Protein AF-A0AAW2IJJ7-F1 (afdb_monomer_lite)

pLDDT: mean 72.09, std 15.46, range [34.5, 94.75]

Structure (mmCIF, N/CA/C/O backbone):
data_AF-A0AAW2IJJ7-F1
#
_entry.id   AF-A0AAW2IJJ7-F1
#
loop_
_atom_site.group_PDB
_atom_site.id
_atom_site.type_symbol
_atom_site.label_atom_id
_atom_site.label_alt_id
_atom_site.label_comp_id
_atom_site.label_asym_id
_atom_site.label_entity_id
_atom_site.label_seq_id
_atom_site.pdbx_PDB_ins_code
_atom_site.Cartn_x
_atom_site.Cartn_y
_atom_site.Cartn_z
_atom_site.occupancy
_atom_site.B_iso_or_equiv
_atom_site.auth_seq_id
_atom_site.auth_comp_id
_atom_site.auth_asym_id
_atom_site.auth_atom_id
_atom_site.pdbx_PDB_model_num
ATOM 1 N N . MET A 1 1 ? 36.625 50.124 -31.848 1.00 41.12 1 MET A N 1
ATOM 2 C CA . MET A 1 1 ? 35.930 48.941 -32.412 1.00 41.12 1 MET A CA 1
ATOM 3 C C . MET A 1 1 ? 36.942 48.130 -33.215 1.00 41.12 1 MET A C 1
ATOM 5 O O . MET A 1 1 ? 37.777 48.803 -33.808 1.00 41.12 1 MET A O 1
ATOM 9 N N . PRO A 1 2 ? 36.884 46.785 -33.330 1.00 45.66 2 PRO A N 1
ATOM 10 C CA . PRO A 1 2 ? 36.037 45.787 -32.660 1.00 45.66 2 PRO A CA 1
ATOM 11 C C . PRO A 1 2 ? 36.797 44.545 -32.093 1.00 45.66 2 PRO A C 1
ATOM 13 O O . PRO A 1 2 ? 37.972 44.332 -32.356 1.00 45.66 2 PRO A O 1
ATOM 16 N N . CYS A 1 3 ? 36.024 43.746 -31.348 1.00 34.50 3 CYS A N 1
ATOM 17 C CA . CYS A 1 3 ? 35.987 42.279 -31.189 1.00 34.50 3 CYS A CA 1
ATOM 18 C C . CYS A 1 3 ? 37.144 41.420 -30.627 1.00 34.50 3 CYS A C 1
ATOM 20 O O . CYS A 1 3 ? 38.153 41.153 -31.267 1.00 34.50 3 CYS A O 1
ATOM 22 N N . SER A 1 4 ? 36.814 40.860 -29.453 1.00 52.69 4 SER A N 1
ATOM 23 C CA . SER A 1 4 ? 37.023 39.508 -28.912 1.00 52.69 4 SER A CA 1
ATOM 24 C C . SER A 1 4 ? 37.549 38.400 -29.828 1.00 52.69 4 SER A C 1
ATOM 26 O O . SER A 1 4 ? 36.990 38.175 -30.895 1.00 52.69 4 SER A O 1
ATOM 28 N N . SER A 1 5 ? 38.356 37.514 -29.234 1.00 43.84 5 SER A N 1
ATOM 29 C CA . SER A 1 5 ? 37.989 36.090 -29.164 1.00 43.84 5 SER A CA 1
ATOM 30 C C . SER A 1 5 ? 38.697 35.378 -28.010 1.00 43.84 5 SER A C 1
ATOM 32 O O . SER A 1 5 ? 39.916 35.387 -27.873 1.00 43.84 5 SER A O 1
ATOM 34 N N . ARG A 1 6 ? 37.847 34.798 -27.164 1.00 55.84 6 ARG A N 1
ATOM 35 C CA . ARG A 1 6 ? 38.100 33.854 -26.081 1.00 55.84 6 ARG A CA 1
ATOM 36 C C . ARG A 1 6 ? 38.291 32.478 -26.726 1.00 55.84 6 ARG A C 1
ATOM 38 O O . ARG A 1 6 ? 37.423 32.075 -27.489 1.00 55.84 6 ARG A O 1
ATOM 45 N N . THR A 1 7 ? 39.353 31.755 -26.397 1.00 39.69 7 THR A N 1
ATOM 46 C CA . THR A 1 7 ? 39.492 30.328 -26.735 1.00 39.69 7 THR A CA 1
ATOM 47 C C . THR A 1 7 ? 39.891 29.574 -25.478 1.00 39.69 7 THR A C 1
ATOM 49 O O . THR A 1 7 ? 41.057 29.531 -25.102 1.00 39.69 7 THR A O 1
ATOM 52 N N . GLY A 1 8 ? 38.879 29.038 -24.799 1.00 53.03 8 GLY A N 1
ATOM 53 C CA . GLY A 1 8 ? 38.998 28.060 -23.726 1.00 53.03 8 GLY A CA 1
ATOM 54 C C . GLY A 1 8 ? 38.133 26.863 -24.098 1.00 53.03 8 GLY A C 1
ATOM 55 O O . GLY A 1 8 ? 37.005 26.768 -23.638 1.00 53.03 8 GLY A O 1
ATOM 56 N N . GLU A 1 9 ? 38.637 26.010 -24.988 1.00 46.56 9 GLU A N 1
ATOM 57 C CA . GLU A 1 9 ? 37.966 24.777 -25.444 1.00 46.56 9 GLU A CA 1
ATOM 58 C C . GLU A 1 9 ? 38.855 23.527 -25.276 1.00 46.56 9 GLU A C 1
ATOM 60 O O . GLU A 1 9 ? 38.505 22.450 -25.736 1.00 46.56 9 GLU A O 1
ATOM 65 N N . GLY A 1 10 ? 39.994 23.635 -24.579 1.00 49.56 10 GLY A N 1
ATOM 66 C CA . GLY A 1 10 ? 40.911 22.505 -24.356 1.00 49.56 10 GLY A CA 1
ATOM 67 C C . GLY A 1 10 ? 40.562 21.583 -23.179 1.00 49.56 10 GLY A C 1
ATOM 68 O O . GLY A 1 10 ? 41.141 20.516 -23.071 1.00 49.56 10 GLY A O 1
ATOM 69 N N . SER A 1 11 ? 39.633 21.966 -22.295 1.00 56.25 11 SER A N 1
ATOM 70 C CA . SER A 1 11 ? 39.447 21.280 -21.000 1.00 56.25 11 SER A CA 1
ATOM 71 C C . SER A 1 11 ? 38.473 20.101 -21.043 1.00 56.25 11 SER A C 1
ATOM 73 O O . SER A 1 11 ? 38.681 19.111 -20.361 1.00 56.25 11 SER A O 1
ATOM 75 N N . ILE A 1 12 ? 37.402 20.186 -21.836 1.00 56.06 12 ILE A N 1
ATOM 76 C CA . ILE A 1 12 ? 36.291 19.218 -21.762 1.00 56.06 12 ILE A CA 1
ATOM 77 C C . ILE A 1 12 ? 36.659 17.889 -22.430 1.00 56.06 12 ILE A C 1
ATOM 79 O O . ILE A 1 12 ? 36.233 16.827 -21.989 1.00 56.06 12 ILE A O 1
ATOM 83 N N . PHE A 1 13 ? 37.459 17.933 -23.496 1.00 50.38 13 PHE A N 1
ATOM 84 C CA . PHE A 1 13 ? 37.798 16.730 -24.255 1.00 50.38 13 PHE A CA 1
ATOM 85 C C . PHE A 1 13 ? 38.801 15.838 -23.504 1.00 50.38 13 PHE A C 1
ATOM 87 O O . PHE A 1 13 ? 38.630 14.621 -23.481 1.00 50.38 13 PHE A O 1
ATOM 94 N N . GLU A 1 14 ? 39.778 16.438 -22.813 1.00 52.16 14 GLU A N 1
ATOM 95 C CA . GLU A 1 14 ? 40.702 15.715 -21.924 1.00 52.16 14 GLU A CA 1
ATOM 96 C C . GLU A 1 14 ? 39.978 15.121 -20.707 1.00 52.16 14 GLU A C 1
ATOM 98 O O . GLU A 1 14 ? 40.296 14.016 -20.268 1.00 52.16 14 GLU A O 1
ATOM 103 N N . GLU A 1 15 ? 38.967 15.816 -20.183 1.00 54.88 15 GLU A N 1
ATOM 104 C CA . GLU A 1 15 ? 38.167 15.355 -19.045 1.00 54.88 15 GLU A CA 1
ATOM 105 C C . GLU A 1 15 ? 37.301 14.140 -19.424 1.00 54.88 15 GLU A C 1
ATOM 107 O O . GLU A 1 15 ? 37.283 13.146 -18.696 1.00 54.88 15 GLU A O 1
ATOM 112 N N . ILE A 1 16 ? 36.700 14.151 -20.622 1.00 56.16 16 ILE A N 1
ATOM 113 C CA . ILE A 1 16 ? 35.925 13.024 -21.170 1.00 56.16 16 ILE A CA 1
ATOM 114 C C . ILE A 1 16 ? 36.825 11.811 -21.462 1.00 56.16 16 ILE A C 1
ATOM 116 O O . ILE A 1 16 ? 36.464 10.682 -21.123 1.00 56.16 16 ILE A O 1
ATOM 120 N N . GLU A 1 17 ? 38.012 12.002 -22.049 1.00 56.56 17 GLU A N 1
ATOM 121 C CA . GLU A 1 17 ? 38.966 10.897 -22.252 1.00 56.56 17 GLU A CA 1
ATOM 122 C C . GLU A 1 17 ? 39.465 10.312 -20.922 1.00 56.56 17 GLU A C 1
ATOM 124 O O . GLU A 1 17 ? 39.588 9.090 -20.786 1.00 56.56 17 GLU A O 1
ATOM 129 N N . THR A 1 18 ? 39.677 11.159 -19.912 1.00 55.62 18 THR A N 1
ATOM 130 C CA . THR A 1 18 ? 40.082 10.737 -18.562 1.00 55.62 18 THR A CA 1
ATOM 131 C C . THR A 1 18 ? 38.965 9.959 -17.852 1.00 55.62 18 THR A C 1
ATOM 133 O O . THR A 1 18 ? 39.225 8.947 -17.190 1.00 55.62 18 THR A O 1
ATOM 136 N N . GLU A 1 19 ? 37.706 10.356 -18.030 1.00 57.44 19 GLU A N 1
ATOM 137 C CA . GLU A 1 19 ? 36.534 9.668 -17.474 1.00 57.44 19 GLU A CA 1
ATOM 138 C C . GLU A 1 19 ? 36.284 8.305 -18.156 1.00 57.44 19 GLU A C 1
ATOM 140 O O . GLU A 1 19 ? 36.039 7.290 -17.494 1.00 57.44 19 GLU A O 1
ATOM 145 N N . MET A 1 20 ? 36.461 8.227 -19.479 1.00 54.12 20 MET A N 1
ATOM 146 C CA . MET A 1 20 ? 36.385 6.961 -20.223 1.00 54.12 20 MET A CA 1
ATOM 147 C C . MET A 1 20 ? 37.537 6.002 -19.869 1.00 54.12 20 MET A C 1
ATOM 149 O O . MET A 1 20 ? 37.329 4.788 -19.766 1.00 54.12 20 MET A O 1
ATOM 153 N N . ALA A 1 21 ? 38.743 6.521 -19.609 1.00 58.50 21 ALA A N 1
ATOM 154 C CA . ALA A 1 21 ? 39.898 5.723 -19.187 1.00 58.50 21 ALA A CA 1
ATOM 155 C C . ALA A 1 21 ? 39.785 5.197 -17.742 1.00 58.50 21 ALA A C 1
ATOM 157 O O . ALA A 1 21 ? 40.298 4.118 -17.428 1.00 58.50 21 ALA A O 1
ATOM 158 N N . THR A 1 22 ? 39.107 5.930 -16.856 1.00 57.56 22 THR A N 1
ATOM 159 C CA . THR A 1 22 ? 38.890 5.522 -15.457 1.00 57.56 22 THR A CA 1
ATOM 160 C C . THR A 1 22 ? 37.734 4.534 -15.306 1.00 57.56 22 THR A C 1
ATOM 162 O O . THR A 1 22 ? 37.846 3.600 -14.508 1.00 57.56 22 THR A O 1
ATOM 165 N N . ASN A 1 23 ? 36.673 4.654 -16.111 1.00 56.12 23 ASN A N 1
ATOM 166 C CA . ASN A 1 23 ? 35.561 3.698 -16.101 1.00 56.12 23 ASN A CA 1
ATOM 167 C C . ASN A 1 23 ? 35.924 2.336 -16.716 1.00 56.12 23 ASN A C 1
ATOM 169 O O . ASN A 1 23 ? 35.487 1.309 -16.202 1.00 56.12 23 ASN A O 1
ATOM 173 N N . ASN A 1 24 ? 36.798 2.291 -17.728 1.00 58.88 24 ASN A N 1
ATOM 174 C CA . ASN A 1 24 ? 37.253 1.030 -18.337 1.00 58.88 24 ASN A CA 1
ATOM 175 C C . ASN A 1 24 ? 38.214 0.208 -17.456 1.00 58.88 24 ASN A C 1
ATOM 177 O O . ASN A 1 24 ? 38.545 -0.928 -17.795 1.00 58.88 24 ASN A O 1
ATOM 181 N N . ARG A 1 25 ? 38.676 0.765 -16.328 1.00 57.09 25 ARG A N 1
ATOM 182 C CA . ARG A 1 25 ? 39.497 0.055 -15.332 1.00 57.09 25 ARG A CA 1
ATOM 183 C C . ARG A 1 25 ? 38.675 -0.668 -14.268 1.00 57.09 25 ARG A C 1
ATOM 185 O O . ARG A 1 25 ? 39.250 -1.441 -13.507 1.00 57.09 25 ARG A O 1
ATOM 192 N N . ARG A 1 26 ? 37.365 -0.415 -14.203 1.00 60.94 26 ARG A N 1
ATOM 193 C CA . ARG A 1 26 ? 36.477 -1.007 -13.201 1.00 60.94 26 ARG A CA 1
ATOM 194 C C . ARG A 1 26 ? 35.952 -2.347 -13.694 1.00 60.94 26 ARG A C 1
ATOM 196 O O . ARG A 1 26 ? 35.492 -2.486 -14.825 1.00 60.94 26 ARG A O 1
ATOM 203 N N . THR A 1 27 ? 36.013 -3.352 -12.837 1.00 67.50 27 THR A N 1
ATOM 204 C CA . THR A 1 27 ? 35.421 -4.661 -13.111 1.00 67.50 27 THR A CA 1
ATOM 205 C C . THR A 1 27 ? 33.893 -4.585 -13.024 1.00 67.50 27 THR A C 1
ATOM 207 O O . THR A 1 27 ? 33.340 -3.741 -12.322 1.00 67.50 27 THR A O 1
ATOM 210 N N . ILE A 1 28 ? 33.175 -5.514 -13.672 1.00 61.28 28 ILE A N 1
ATOM 211 C CA . ILE A 1 28 ? 31.700 -5.606 -13.567 1.00 61.28 28 ILE A CA 1
ATOM 212 C C . ILE A 1 28 ? 31.240 -5.655 -12.096 1.00 61.28 28 ILE A C 1
ATOM 214 O O . ILE A 1 28 ? 30.175 -5.144 -11.761 1.00 61.28 28 ILE A O 1
ATOM 218 N N . LYS A 1 29 ? 32.048 -6.228 -11.194 1.00 63.22 29 LYS A N 1
ATOM 219 C CA . LYS A 1 29 ? 31.758 -6.267 -9.752 1.00 63.22 29 LYS A CA 1
ATOM 220 C C . LYS A 1 29 ? 31.794 -4.883 -9.099 1.00 63.22 29 LYS A C 1
ATOM 222 O O . LYS A 1 29 ? 30.971 -4.616 -8.235 1.00 63.22 29 LYS A O 1
ATOM 227 N N . GLU A 1 30 ? 32.693 -4.006 -9.532 1.00 61.12 30 GLU A N 1
ATOM 228 C CA . GLU A 1 30 ? 32.837 -2.643 -9.003 1.00 61.12 30 GLU A CA 1
ATOM 229 C C . GLU A 1 30 ? 31.776 -1.687 -9.557 1.00 61.12 30 GLU A C 1
ATOM 231 O O . GLU A 1 30 ? 31.375 -0.762 -8.863 1.00 61.12 30 GLU A O 1
ATOM 236 N N . LEU A 1 31 ? 31.254 -1.934 -10.765 1.00 59.91 31 LEU A N 1
ATOM 237 C CA . LEU A 1 31 ? 30.121 -1.173 -11.317 1.00 59.91 31 LEU A CA 1
ATOM 238 C C . LEU A 1 31 ? 28.788 -1.479 -10.619 1.00 59.91 31 LEU A C 1
ATOM 240 O O . LEU A 1 31 ? 27.874 -0.662 -10.656 1.00 59.91 31 LEU A O 1
ATOM 244 N N . ASN A 1 32 ? 28.677 -2.653 -9.992 1.00 58.16 32 ASN A N 1
ATOM 245 C CA . ASN A 1 32 ? 27.520 -3.027 -9.178 1.00 58.16 32 ASN A CA 1
ATOM 246 C C . ASN A 1 32 ? 27.655 -2.579 -7.712 1.00 58.16 32 ASN A C 1
ATOM 248 O O . ASN A 1 32 ? 26.709 -2.747 -6.942 1.00 58.16 32 ASN A O 1
ATOM 252 N N . ALA A 1 33 ? 28.810 -2.035 -7.309 1.00 61.25 33 ALA A N 1
ATOM 253 C CA . ALA A 1 33 ? 28.971 -1.463 -5.981 1.00 61.25 33 ALA A CA 1
ATOM 254 C C . ALA A 1 33 ? 28.239 -0.107 -5.926 1.00 61.25 33 ALA A C 1
ATOM 256 O O . ALA A 1 33 ? 28.406 0.710 -6.836 1.00 61.25 33 ALA A O 1
ATOM 257 N N . PRO A 1 34 ? 27.415 0.156 -4.898 1.00 53.16 34 PRO A N 1
ATOM 258 C CA . PRO A 1 34 ? 26.716 1.429 -4.784 1.00 53.16 34 PRO A CA 1
ATOM 259 C C . PRO A 1 34 ? 27.727 2.578 -4.670 1.00 53.16 34 PRO A C 1
ATOM 261 O O . PRO A 1 34 ? 28.673 2.514 -3.886 1.00 53.16 34 PRO A O 1
ATOM 264 N N . ASN A 1 35 ? 27.540 3.620 -5.483 1.00 56.38 35 ASN A N 1
ATOM 265 C CA . ASN A 1 35 ? 28.378 4.814 -5.459 1.00 56.38 35 ASN A CA 1
ATOM 266 C C . ASN A 1 35 ? 28.213 5.526 -4.103 1.00 56.38 35 ASN A C 1
ATOM 268 O O . ASN A 1 35 ? 27.095 5.868 -3.719 1.00 56.38 35 ASN A O 1
ATOM 272 N N . SER A 1 36 ? 29.322 5.754 -3.396 1.00 54.94 36 SER A N 1
ATOM 273 C CA . SER A 1 36 ? 29.345 6.324 -2.041 1.00 54.94 36 SER A CA 1
ATOM 274 C C . SER A 1 36 ? 28.855 7.780 -1.962 1.00 54.94 36 SER A C 1
ATOM 276 O O . SER A 1 36 ? 28.647 8.273 -0.856 1.00 54.94 36 SER A O 1
ATOM 278 N N . ASP A 1 37 ? 28.634 8.445 -3.101 1.00 51.47 37 ASP A N 1
ATOM 279 C CA . ASP A 1 37 ? 28.136 9.827 -3.179 1.00 51.47 37 ASP A CA 1
ATOM 280 C C . ASP A 1 37 ? 26.604 9.925 -3.350 1.00 51.47 37 ASP A C 1
ATOM 282 O O . ASP A 1 37 ? 26.059 11.002 -3.606 1.00 51.47 37 ASP A O 1
ATOM 286 N N . GLN A 1 38 ? 25.873 8.811 -3.230 1.00 55.75 38 GLN A N 1
ATOM 287 C CA . GLN A 1 38 ? 24.410 8.838 -3.228 1.00 55.75 38 GLN A CA 1
ATOM 288 C C . GLN A 1 38 ? 23.881 9.396 -1.899 1.00 55.75 38 GLN A C 1
ATOM 290 O O . GLN A 1 38 ? 24.234 8.921 -0.821 1.00 55.75 38 GLN A O 1
ATOM 295 N N . GLN A 1 39 ? 23.005 10.402 -2.003 1.00 46.34 39 GLN A N 1
ATOM 296 C CA . GLN A 1 39 ? 22.185 10.952 -0.920 1.00 46.34 39 GLN A CA 1
ATOM 297 C C . GLN A 1 39 ? 21.714 9.818 0.014 1.00 46.34 39 GLN A C 1
ATOM 299 O O . GLN A 1 39 ? 21.221 8.807 -0.497 1.00 46.34 39 GLN A O 1
ATOM 304 N N . PRO A 1 40 ? 21.886 9.937 1.346 1.00 48.41 40 PRO A N 1
ATOM 305 C CA . PRO A 1 40 ? 21.684 8.808 2.244 1.00 48.41 40 PRO A CA 1
ATOM 306 C C . PRO A 1 40 ? 20.257 8.287 2.082 1.00 48.41 40 PRO A C 1
ATOM 308 O O . PRO A 1 40 ? 19.295 9.055 2.170 1.00 48.41 40 PRO A O 1
ATOM 311 N N . LEU A 1 41 ? 20.136 6.987 1.796 1.00 56.41 41 LEU A N 1
ATOM 312 C CA . LEU A 1 41 ? 18.855 6.288 1.738 1.00 56.41 41 LEU A CA 1
ATOM 313 C C . LEU A 1 41 ? 18.079 6.615 3.020 1.00 56.41 41 LEU A C 1
ATOM 315 O O . LEU A 1 41 ? 18.639 6.563 4.113 1.00 56.41 41 LEU A O 1
ATOM 319 N N . CYS A 1 42 ? 16.795 6.949 2.891 1.00 51.56 42 CYS A N 1
ATOM 320 C CA . CYS A 1 42 ? 15.926 7.376 3.996 1.00 51.56 42 CYS A CA 1
ATOM 321 C C . CYS A 1 42 ? 15.667 6.297 5.064 1.00 51.56 42 CYS A C 1
ATOM 323 O O . CYS A 1 42 ? 14.840 6.492 5.945 1.00 51.56 42 CYS A O 1
ATOM 325 N N . ILE A 1 43 ? 16.358 5.164 4.987 1.00 52.28 43 ILE A N 1
ATOM 326 C CA . ILE A 1 43 ? 16.173 3.997 5.832 1.00 52.28 43 ILE A CA 1
ATOM 327 C C . ILE A 1 43 ? 17.550 3.509 6.263 1.00 52.28 43 ILE A C 1
ATOM 329 O O . ILE A 1 43 ? 18.399 3.175 5.434 1.00 52.28 43 ILE A O 1
ATOM 333 N N . THR A 1 44 ? 17.757 3.446 7.572 1.00 52.19 44 THR A N 1
ATOM 334 C CA . THR A 1 44 ? 18.911 2.779 8.169 1.00 52.19 44 THR A CA 1
ATOM 335 C C . THR A 1 44 ? 18.649 1.274 8.162 1.00 52.19 44 THR A C 1
ATOM 337 O O . THR A 1 44 ? 17.740 0.794 8.840 1.00 52.19 44 THR A O 1
ATOM 340 N N . TYR A 1 45 ? 19.421 0.519 7.381 1.00 51.38 45 TYR A N 1
ATOM 341 C CA . TYR A 1 45 ? 19.365 -0.942 7.405 1.00 51.38 45 TYR A CA 1
ATOM 342 C C . TYR A 1 45 ? 19.962 -1.443 8.723 1.00 51.38 45 TYR A C 1
ATOM 344 O O . TYR A 1 45 ? 21.049 -1.030 9.119 1.00 51.38 45 TYR A O 1
ATOM 352 N N . SER A 1 46 ? 19.234 -2.302 9.431 1.00 53.00 46 SER A N 1
ATOM 353 C CA . SER A 1 46 ? 19.753 -2.983 10.617 1.00 53.00 46 SER A CA 1
ATOM 354 C C . SER A 1 46 ? 20.717 -4.081 10.159 1.00 53.00 46 SER A C 1
ATOM 356 O O . SER A 1 46 ? 20.347 -4.868 9.298 1.00 53.00 46 SER A O 1
ATOM 358 N N . ASP A 1 47 ? 21.907 -4.184 10.755 1.00 55.09 47 ASP A N 1
ATOM 359 C CA . ASP A 1 47 ? 22.924 -5.229 10.476 1.00 55.09 47 ASP A CA 1
ATOM 360 C C . ASP A 1 47 ? 22.475 -6.656 10.879 1.00 55.09 47 ASP A C 1
ATOM 362 O O . ASP A 1 47 ? 23.244 -7.619 10.860 1.00 55.09 47 ASP A O 1
ATOM 366 N N . ALA A 1 48 ? 21.217 -6.801 11.303 1.00 57.00 48 ALA A N 1
ATOM 367 C CA . ALA A 1 48 ? 20.611 -8.085 11.570 1.00 57.00 48 ALA A CA 1
ATOM 368 C C . ALA A 1 48 ? 20.384 -8.787 10.231 1.00 57.00 48 ALA A C 1
ATOM 370 O O . ALA A 1 48 ? 19.655 -8.301 9.370 1.00 57.00 48 ALA A O 1
ATOM 371 N N . ASN A 1 49 ? 21.029 -9.939 10.091 1.00 51.62 49 ASN A N 1
ATOM 372 C CA . ASN A 1 4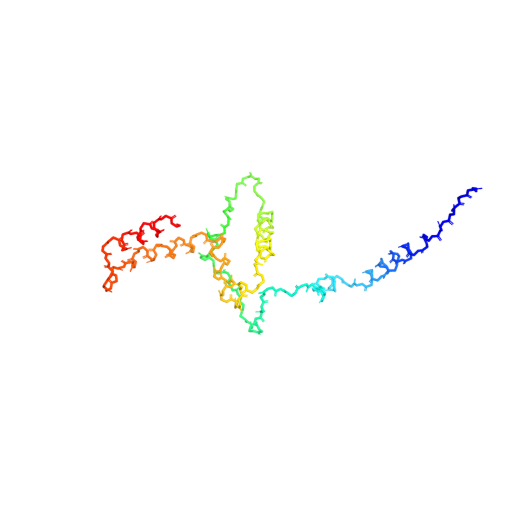9 ? 20.908 -10.910 9.009 1.00 51.62 49 ASN A CA 1
ATOM 373 C C . ASN A 1 49 ? 19.498 -11.554 9.008 1.00 51.62 49 ASN A C 1
ATOM 375 O O . ASN A 1 49 ? 19.347 -12.772 9.072 1.00 51.62 49 ASN A O 1
ATOM 379 N N . ASP A 1 50 ? 18.457 -10.723 9.045 1.00 59.47 50 ASP A N 1
ATOM 380 C CA . ASP A 1 50 ? 17.061 -11.120 8.975 1.00 59.47 50 ASP A CA 1
ATOM 381 C C . ASP A 1 50 ? 16.712 -11.256 7.495 1.00 59.47 50 ASP A C 1
ATOM 383 O O . ASP A 1 50 ? 16.294 -10.298 6.838 1.00 59.47 50 ASP A O 1
ATOM 387 N N . ASP A 1 51 ? 16.904 -12.462 6.964 1.00 56.03 51 ASP A N 1
ATOM 388 C CA . ASP A 1 51 ? 16.429 -12.829 5.636 1.00 56.03 51 ASP A CA 1
ATOM 389 C C . ASP A 1 51 ? 14.930 -12.502 5.539 1.00 56.03 51 ASP A C 1
ATOM 391 O O . ASP A 1 51 ? 14.068 -13.152 6.142 1.00 56.03 51 ASP A O 1
ATOM 395 N N . PHE A 1 52 ? 14.592 -11.446 4.796 1.00 60.38 52 PHE A N 1
ATOM 396 C CA . PHE A 1 52 ? 13.202 -11.096 4.556 1.00 60.38 52 PHE A CA 1
ATOM 397 C C . PHE A 1 52 ? 12.611 -12.088 3.551 1.00 60.38 52 PHE A C 1
ATOM 399 O O . PHE A 1 52 ? 12.754 -11.945 2.338 1.00 60.38 52 PHE A O 1
ATOM 406 N N . GLU A 1 53 ? 11.910 -13.099 4.059 1.00 65.56 53 GLU A N 1
ATOM 407 C CA . GLU A 1 53 ? 11.127 -14.003 3.226 1.00 65.56 53 GLU A CA 1
ATOM 408 C C . GLU A 1 53 ? 9.764 -13.371 2.904 1.00 65.56 53 GLU A C 1
ATOM 410 O O . GLU A 1 53 ? 8.899 -13.185 3.775 1.00 65.56 53 GLU A O 1
ATOM 415 N N . LEU A 1 54 ? 9.538 -13.061 1.624 1.00 65.44 54 LEU A N 1
ATOM 416 C CA . LEU A 1 54 ? 8.206 -12.715 1.144 1.00 65.44 54 LEU A CA 1
ATOM 417 C C . LEU A 1 54 ? 7.328 -13.969 1.217 1.00 65.44 54 LEU A C 1
ATOM 419 O O . LEU A 1 54 ? 7.356 -14.819 0.329 1.00 65.44 54 LEU A O 1
ATOM 423 N N . LYS A 1 55 ? 6.532 -14.077 2.285 1.00 75.25 55 LYS A N 1
ATOM 424 C CA . LYS A 1 55 ? 5.604 -15.199 2.469 1.00 75.25 55 LYS A CA 1
ATOM 425 C C . LYS A 1 55 ? 4.732 -15.361 1.227 1.00 75.25 55 LYS A C 1
ATOM 427 O O . LYS A 1 55 ? 4.084 -14.407 0.800 1.00 75.25 55 LYS A O 1
ATOM 432 N N . SER A 1 56 ? 4.647 -16.581 0.702 1.00 65.31 56 SER A N 1
ATOM 433 C CA . SER A 1 56 ? 3.857 -16.902 -0.497 1.00 65.31 56 SER A CA 1
ATOM 434 C C . SER A 1 56 ? 2.391 -16.460 -0.390 1.00 65.31 56 SER A C 1
ATOM 436 O O . SER A 1 56 ? 1.796 -15.990 -1.358 1.00 65.31 56 SER A O 1
ATOM 438 N N . GLY A 1 57 ? 1.831 -16.497 0.822 1.00 65.00 57 GLY A N 1
ATOM 439 C CA . GLY A 1 57 ? 0.501 -15.978 1.133 1.00 65.00 57 GLY A CA 1
ATOM 440 C C . GLY A 1 57 ? 0.318 -14.474 0.904 1.00 65.00 57 GLY A C 1
ATOM 441 O O . GLY A 1 57 ? -0.814 -14.022 0.944 1.00 65.00 57 GLY A O 1
ATOM 442 N N . LEU A 1 58 ? 1.373 -13.696 0.645 1.00 66.25 58 LEU A N 1
ATOM 443 C CA . LEU A 1 58 ? 1.309 -12.267 0.309 1.00 66.25 58 LEU A CA 1
ATOM 444 C C . LEU A 1 58 ? 1.454 -12.002 -1.198 1.00 66.25 58 LEU A C 1
ATOM 446 O O . LEU A 1 58 ? 1.293 -10.863 -1.620 1.00 66.25 58 LEU A O 1
ATOM 450 N N . ILE A 1 59 ? 1.709 -13.021 -2.027 1.00 67.12 59 ILE A N 1
ATOM 451 C CA . ILE A 1 59 ? 1.890 -12.848 -3.481 1.00 67.12 59 ILE A CA 1
ATOM 452 C C . ILE A 1 59 ? 0.614 -12.302 -4.138 1.00 67.12 59 ILE A C 1
ATOM 454 O O . ILE A 1 59 ? 0.692 -11.466 -5.032 1.00 67.12 59 ILE A O 1
ATOM 458 N N . HIS A 1 60 ? -0.564 -12.703 -3.646 1.00 58.91 60 HIS A N 1
ATOM 459 C CA . HIS A 1 60 ? -1.867 -12.254 -4.162 1.00 58.91 60 HIS A CA 1
ATOM 460 C C . HIS A 1 60 ? -2.142 -10.752 -3.979 1.00 58.91 60 HIS A C 1
ATOM 462 O O . HIS A 1 60 ? -3.159 -10.244 -4.443 1.00 58.91 60 HIS A O 1
ATOM 468 N N . LEU A 1 61 ? -1.277 -10.058 -3.247 1.00 61.56 61 LEU A N 1
ATOM 469 C CA . LEU A 1 61 ? -1.398 -8.644 -2.937 1.00 61.56 61 LEU A CA 1
ATOM 470 C C . LEU A 1 61 ? -0.517 -7.759 -3.831 1.00 61.56 61 LEU A C 1
ATOM 472 O O . LEU A 1 61 ? -0.630 -6.537 -3.752 1.00 61.56 61 LEU A O 1
ATOM 476 N N . LEU A 1 62 ? 0.364 -8.357 -4.641 1.00 67.25 62 LEU A N 1
ATOM 477 C CA . LEU A 1 62 ? 1.095 -7.647 -5.688 1.00 67.25 62 LEU A CA 1
ATOM 478 C C . LEU A 1 62 ? 0.110 -7.151 -6.759 1.00 67.25 62 LEU A C 1
ATOM 480 O O . LEU A 1 62 ? -0.965 -7.743 -6.909 1.00 67.25 62 LEU A O 1
ATOM 484 N N . PRO A 1 63 ? 0.457 -6.106 -7.541 1.00 70.56 63 PRO A N 1
ATOM 485 C CA . PRO A 1 63 ? -0.297 -5.776 -8.745 1.00 70.56 63 PRO A CA 1
ATOM 486 C C . PRO A 1 63 ? -0.536 -7.042 -9.559 1.00 70.56 63 PRO A C 1
ATOM 488 O O . PRO A 1 63 ? 0.385 -7.843 -9.750 1.00 70.56 63 PRO A O 1
ATOM 491 N N . SER A 1 64 ? -1.776 -7.250 -9.984 1.00 68.25 64 SER A N 1
ATOM 492 C CA . SER A 1 64 ? -2.182 -8.528 -10.540 1.00 68.25 64 SER A CA 1
ATOM 493 C C . SER A 1 64 ? -1.511 -8.766 -11.891 1.00 68.25 64 SER A C 1
ATOM 495 O O . SER A 1 64 ? -1.704 -8.019 -12.847 1.00 68.25 64 SER A O 1
ATOM 497 N N . PHE A 1 65 ? -0.695 -9.817 -11.943 1.00 76.56 65 PHE A N 1
ATOM 498 C CA . PHE A 1 65 ? -0.247 -10.441 -13.179 1.00 76.56 65 PHE A CA 1
ATOM 499 C C . PHE A 1 65 ? -1.244 -11.556 -13.489 1.00 76.56 65 PHE A C 1
ATOM 501 O O . PHE A 1 65 ? -1.369 -12.504 -12.710 1.00 76.56 65 PHE A O 1
ATOM 508 N N . HIS A 1 66 ? -2.003 -11.417 -14.571 1.00 78.00 66 HIS A N 1
ATOM 509 C CA . HIS A 1 66 ? -3.093 -12.340 -14.895 1.00 78.00 66 HIS A CA 1
ATOM 510 C C . HIS A 1 66 ? -2.619 -13.482 -15.799 1.00 78.00 66 HIS A C 1
ATOM 512 O O . HIS A 1 66 ? -3.355 -14.447 -16.002 1.00 78.00 66 HIS A O 1
ATOM 518 N N . GLY A 1 67 ? -1.397 -13.380 -16.334 1.00 83.19 67 GLY A N 1
ATOM 519 C CA . GLY A 1 67 ? -0.820 -14.373 -17.233 1.00 83.19 67 GLY A CA 1
ATOM 520 C C . GLY A 1 67 ? -1.532 -14.411 -18.583 1.00 83.19 67 GLY A C 1
ATOM 521 O O . GLY A 1 67 ? -1.584 -15.463 -19.221 1.00 83.19 67 GLY A O 1
ATOM 522 N N . LEU A 1 68 ? -2.126 -13.289 -19.003 1.00 85.75 68 LEU A N 1
ATOM 523 C CA . LEU A 1 68 ? -2.797 -13.196 -20.296 1.00 85.75 68 LEU A CA 1
ATOM 524 C C . LEU A 1 68 ? -1.776 -13.256 -21.436 1.00 85.75 68 LEU A C 1
ATOM 526 O O . LEU A 1 68 ? -0.616 -12.874 -21.289 1.00 85.75 68 LEU A O 1
ATOM 530 N N . VAL A 1 69 ? -2.224 -13.706 -22.609 1.00 81.56 69 VAL A N 1
ATOM 531 C CA . VAL A 1 69 ? -1.393 -13.713 -23.819 1.00 81.56 69 VAL A CA 1
ATOM 532 C C . VAL A 1 69 ? -0.958 -12.278 -24.130 1.00 81.56 69 VAL A C 1
ATOM 534 O O . VAL A 1 69 ? -1.790 -11.429 -24.439 1.00 81.56 69 VAL A O 1
ATOM 537 N N . GLY A 1 70 ? 0.348 -12.018 -24.038 1.00 84.00 70 GLY A N 1
ATOM 538 C CA . GLY A 1 70 ? 0.947 -10.695 -24.246 1.00 84.00 70 GLY A CA 1
ATOM 539 C C . GLY A 1 70 ? 1.372 -9.965 -22.967 1.00 84.00 70 GLY A C 1
ATOM 540 O O . GLY A 1 70 ? 2.041 -8.937 -23.067 1.00 84.00 70 GLY A O 1
ATOM 541 N N . GLU A 1 71 ? 1.048 -10.487 -21.780 1.00 88.00 71 GLU A N 1
ATOM 542 C CA . GLU A 1 71 ? 1.659 -10.024 -20.531 1.00 88.00 71 GLU A CA 1
ATOM 543 C C . GLU A 1 71 ? 3.059 -10.643 -20.370 1.00 88.00 71 GLU A C 1
ATOM 545 O O . GLU A 1 71 ? 3.237 -11.854 -20.494 1.00 88.00 71 GLU A O 1
ATOM 550 N N . ASP A 1 72 ? 4.061 -9.809 -20.082 1.00 87.19 72 ASP A N 1
ATOM 551 C CA . ASP A 1 72 ? 5.441 -10.240 -19.839 1.00 87.19 72 ASP A CA 1
ATOM 552 C C . ASP A 1 72 ? 5.763 -10.162 -18.331 1.00 87.19 72 ASP A C 1
ATOM 554 O O . ASP A 1 72 ? 5.702 -9.069 -17.752 1.00 87.19 72 ASP A O 1
ATOM 558 N N . PRO A 1 73 ? 6.106 -11.287 -17.669 1.00 85.44 73 PRO A N 1
ATOM 559 C CA . PRO A 1 73 ? 6.390 -11.302 -16.233 1.00 85.44 73 PRO A CA 1
ATOM 560 C C . PRO A 1 73 ? 7.549 -10.386 -15.825 1.00 85.44 73 PRO A C 1
ATOM 562 O O . PRO A 1 73 ? 7.507 -9.765 -14.761 1.00 85.44 73 PRO A O 1
ATOM 565 N N . HIS A 1 74 ? 8.593 -10.285 -16.654 1.00 85.88 74 HIS A N 1
ATOM 566 C CA . HIS A 1 74 ? 9.772 -9.477 -16.340 1.00 85.88 74 HIS A CA 1
ATOM 567 C C . HIS A 1 74 ? 9.456 -7.984 -16.397 1.00 85.88 74 HIS A C 1
ATOM 569 O O . HIS A 1 74 ? 9.863 -7.231 -15.510 1.00 85.88 74 HIS A O 1
ATOM 575 N N . LYS A 1 75 ? 8.683 -7.560 -17.397 1.00 87.81 75 LYS A N 1
ATOM 576 C CA . LYS A 1 75 ? 8.153 -6.206 -17.524 1.00 87.81 75 LYS A CA 1
ATOM 577 C C . LYS A 1 75 ? 7.272 -5.856 -16.329 1.00 87.81 75 LYS A C 1
ATOM 579 O O . LYS A 1 75 ? 7.457 -4.792 -15.750 1.00 87.81 75 LYS A O 1
ATOM 584 N N . HIS A 1 76 ? 6.386 -6.761 -15.914 1.00 83.00 76 HIS A N 1
ATOM 585 C CA . HIS A 1 76 ? 5.514 -6.549 -14.753 1.00 83.00 76 HIS A CA 1
ATOM 586 C C . HIS A 1 76 ? 6.305 -6.331 -13.456 1.00 83.00 76 HIS A C 1
ATOM 588 O O . HIS A 1 76 ? 6.052 -5.378 -12.718 1.00 83.00 76 HIS A O 1
ATOM 594 N N . LEU A 1 77 ? 7.311 -7.176 -13.199 1.00 85.25 77 LEU A N 1
ATOM 595 C CA . LEU A 1 77 ? 8.193 -7.028 -12.037 1.00 85.25 77 LEU A CA 1
ATOM 596 C C . LEU A 1 77 ? 8.996 -5.726 -12.088 1.00 85.25 77 LEU A C 1
ATOM 598 O O . LEU A 1 77 ? 9.119 -5.044 -11.069 1.00 85.25 77 LEU A O 1
ATOM 602 N N . LYS A 1 78 ? 9.509 -5.361 -13.267 1.00 86.44 78 LYS A N 1
ATOM 603 C CA . LYS A 1 78 ? 10.254 -4.116 -13.462 1.00 86.44 78 LYS A CA 1
ATOM 604 C C . LYS A 1 78 ? 9.379 -2.889 -13.204 1.00 86.44 78 LYS A C 1
ATOM 606 O O . LYS A 1 78 ? 9.778 -2.013 -12.451 1.00 86.44 78 LYS A O 1
ATOM 611 N N . GLU A 1 79 ? 8.166 -2.852 -13.748 1.00 87.06 79 GLU A N 1
ATOM 612 C CA . GLU A 1 79 ? 7.227 -1.748 -13.521 1.00 87.06 79 GLU A CA 1
ATOM 613 C C . GLU A 1 79 ? 6.823 -1.615 -12.049 1.00 87.06 79 GLU A C 1
ATOM 615 O O . GLU A 1 79 ? 6.672 -0.501 -11.545 1.00 87.06 79 GLU A O 1
ATOM 620 N N . PHE A 1 80 ? 6.644 -2.736 -11.344 1.00 85.69 80 PHE A N 1
ATOM 621 C CA . PHE A 1 80 ? 6.381 -2.708 -9.908 1.00 85.69 80 PHE A CA 1
ATOM 622 C C . PHE A 1 80 ? 7.574 -2.157 -9.123 1.00 85.69 80 PHE A C 1
ATOM 624 O O . PHE A 1 80 ? 7.394 -1.284 -8.274 1.00 85.69 80 PHE A O 1
ATOM 631 N N . HIS A 1 81 ? 8.779 -2.638 -9.431 1.00 86.50 81 HIS A N 1
ATOM 632 C CA . HIS A 1 81 ? 10.013 -2.152 -8.826 1.00 86.50 81 HIS A CA 1
ATOM 633 C C . HIS A 1 81 ? 10.194 -0.648 -9.056 1.00 86.50 81 HIS A C 1
ATOM 635 O O . HIS A 1 81 ? 10.442 0.083 -8.102 1.00 86.50 81 HIS A O 1
ATOM 641 N N . ASP A 1 82 ? 10.012 -0.173 -10.288 1.00 87.00 82 ASP A N 1
ATOM 642 C CA . ASP A 1 82 ? 10.180 1.239 -10.633 1.00 87.00 82 ASP A CA 1
ATOM 643 C C . ASP A 1 82 ? 9.156 2.112 -9.885 1.00 87.00 82 ASP A C 1
ATOM 645 O O . ASP A 1 82 ? 9.532 3.105 -9.269 1.00 87.00 82 ASP A O 1
ATOM 649 N N . LYS A 1 83 ? 7.891 1.676 -9.779 1.00 85.19 83 LYS A N 1
ATOM 650 C CA . LYS A 1 83 ? 6.869 2.360 -8.959 1.00 85.19 83 LYS A CA 1
ATOM 651 C C . LYS A 1 83 ? 7.205 2.383 -7.465 1.00 85.19 83 LYS A C 1
ATOM 653 O O . LYS A 1 83 ? 6.941 3.382 -6.796 1.00 85.19 83 LYS A O 1
ATOM 658 N N . ALA A 1 84 ? 7.737 1.285 -6.927 1.00 87.88 84 ALA A N 1
ATOM 659 C CA . ALA A 1 84 ? 8.183 1.208 -5.536 1.00 87.88 84 ALA A CA 1
ATOM 660 C C . ALA A 1 84 ? 9.368 2.140 -5.274 1.00 87.88 84 ALA A C 1
ATOM 662 O O . ALA A 1 84 ? 9.400 2.836 -4.259 1.00 87.88 84 ALA A O 1
ATOM 663 N N . LYS A 1 85 ? 10.305 2.189 -6.219 1.00 86.19 85 LYS A N 1
ATOM 664 C CA . LYS A 1 85 ? 11.480 3.050 -6.171 1.00 86.19 85 LYS A CA 1
ATOM 665 C C . LYS A 1 85 ? 11.094 4.528 -6.245 1.00 86.19 85 LYS A C 1
ATOM 667 O O . LYS A 1 85 ? 11.551 5.306 -5.415 1.00 86.19 85 LYS A O 1
ATOM 672 N N . ASP A 1 86 ? 10.210 4.899 -7.168 1.00 86.56 86 ASP A N 1
ATOM 673 C CA . ASP A 1 86 ? 9.692 6.264 -7.291 1.00 86.56 86 ASP A CA 1
ATOM 674 C C . ASP A 1 86 ? 8.984 6.699 -6.006 1.00 86.56 86 ASP A C 1
ATOM 676 O O . ASP A 1 86 ? 9.283 7.757 -5.457 1.00 86.56 86 ASP A O 1
ATOM 680 N N . TRP A 1 87 ? 8.093 5.860 -5.468 1.00 87.88 87 TRP A N 1
ATOM 681 C CA . TRP A 1 87 ? 7.441 6.127 -4.183 1.00 87.88 87 TRP A CA 1
ATOM 682 C C . TRP A 1 87 ? 8.451 6.382 -3.059 1.00 87.88 87 TRP A C 1
ATOM 684 O O . TRP A 1 87 ? 8.269 7.322 -2.288 1.00 87.88 87 TRP A O 1
ATOM 694 N N . LEU A 1 88 ? 9.520 5.584 -2.999 1.00 85.25 88 LEU A N 1
ATOM 695 C CA . LEU A 1 88 ? 10.584 5.751 -2.017 1.00 85.25 88 LEU A CA 1
ATOM 696 C C . LEU A 1 88 ? 11.346 7.070 -2.186 1.00 85.25 88 LEU A C 1
ATOM 698 O O . LEU A 1 88 ? 11.651 7.723 -1.193 1.00 85.25 88 LEU A O 1
ATOM 702 N N . TYR A 1 89 ? 11.623 7.490 -3.422 1.00 82.81 89 TYR A N 1
ATOM 703 C CA . TYR A 1 89 ? 12.291 8.768 -3.687 1.00 82.81 89 TYR A CA 1
ATOM 704 C C . TYR A 1 89 ? 11.440 9.986 -3.318 1.00 82.81 89 TYR A C 1
ATOM 706 O O . TYR A 1 89 ? 11.989 11.011 -2.920 1.00 82.81 89 TYR A O 1
ATOM 714 N N . TYR A 1 90 ? 10.116 9.890 -3.452 1.00 81.88 90 TYR A N 1
ATOM 715 C CA . TYR A 1 90 ? 9.198 10.985 -3.126 1.00 81.88 90 TYR A CA 1
ATOM 716 C C . TYR A 1 90 ? 8.756 11.014 -1.654 1.00 81.88 90 TYR A C 1
ATOM 718 O O . TYR A 1 90 ? 8.041 11.935 -1.254 1.00 81.88 90 TYR A O 1
ATOM 726 N N . LEU A 1 91 ? 9.157 10.033 -0.840 1.00 83.06 91 LEU A N 1
ATOM 727 C CA . LEU A 1 91 ? 8.922 10.055 0.603 1.00 83.06 91 LEU A CA 1
ATOM 728 C C . LEU A 1 91 ? 9.717 11.191 1.254 1.00 83.06 91 LEU A C 1
ATOM 730 O O . LEU A 1 91 ? 10.891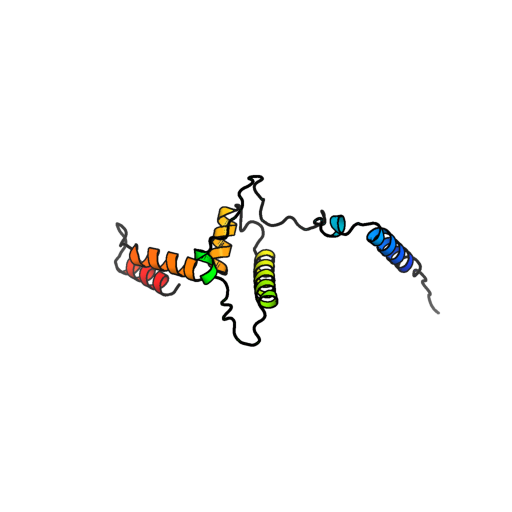 11.412 0.962 1.00 83.06 91 LEU A O 1
ATOM 734 N N . LEU A 1 92 ? 9.066 11.918 2.161 1.00 75.75 92 LEU A N 1
ATOM 735 C CA . LEU A 1 92 ? 9.696 13.029 2.863 1.00 75.75 92 LEU A CA 1
ATOM 736 C C . LEU A 1 92 ? 10.827 12.501 3.758 1.00 75.75 92 LEU A C 1
ATOM 738 O O . LEU A 1 92 ? 10.630 11.535 4.500 1.00 75.75 92 LEU A O 1
ATOM 742 N N . SER A 1 93 ? 12.002 13.128 3.719 1.00 68.94 93 SER A N 1
ATOM 743 C CA . SER A 1 93 ? 13.118 12.760 4.596 1.00 68.94 93 SER A CA 1
ATOM 744 C C . SER A 1 93 ? 12.684 12.803 6.066 1.00 68.94 93 SER A C 1
ATOM 746 O O . SER A 1 93 ? 12.122 13.801 6.511 1.00 68.94 93 SER A O 1
ATOM 748 N N . GLY A 1 94 ? 12.927 11.720 6.811 1.00 70.38 94 GLY A N 1
ATOM 749 C CA . GLY A 1 94 ? 12.496 11.580 8.210 1.00 70.38 94 GLY A CA 1
ATOM 750 C C . GLY A 1 94 ? 11.060 11.075 8.405 1.00 70.38 94 GLY A C 1
ATOM 751 O O . GLY A 1 94 ? 10.615 10.956 9.536 1.00 70.38 94 GLY A O 1
ATOM 752 N N . SER A 1 95 ? 10.324 10.750 7.335 1.00 75.06 95 SER A N 1
ATOM 753 C CA . SER A 1 95 ? 8.978 10.148 7.448 1.00 75.06 95 SER A CA 1
ATOM 754 C C . SER A 1 95 ? 8.980 8.663 7.830 1.00 75.06 95 SER A C 1
ATOM 756 O O . SER A 1 95 ? 7.939 8.118 8.196 1.00 75.06 95 SER A O 1
ATOM 758 N N . ILE A 1 96 ? 10.130 8.000 7.714 1.00 81.81 96 ILE A N 1
ATOM 759 C CA . ILE A 1 96 ? 10.338 6.590 8.036 1.00 81.81 96 ILE A CA 1
ATOM 760 C C . ILE A 1 96 ? 11.596 6.528 8.896 1.00 81.81 96 ILE A C 1
ATOM 762 O O . ILE A 1 96 ? 12.693 6.773 8.404 1.00 81.81 96 ILE A O 1
ATOM 766 N N . GLU A 1 97 ? 11.430 6.240 10.183 1.00 83.44 97 GLU A N 1
ATOM 767 C CA . GLU A 1 97 ? 12.538 6.230 11.147 1.00 83.44 97 GLU A CA 1
ATOM 768 C C . GLU A 1 97 ? 13.028 4.806 11.440 1.00 83.44 97 GLU A C 1
ATOM 770 O O . GLU A 1 97 ? 14.163 4.609 11.873 1.00 83.44 97 GLU A O 1
ATOM 775 N N . THR A 1 98 ? 12.200 3.792 11.163 1.00 86.31 98 THR A N 1
ATOM 776 C CA . THR A 1 98 ? 12.532 2.385 11.401 1.00 86.31 98 THR A CA 1
ATOM 777 C C . THR A 1 98 ? 12.194 1.487 10.210 1.00 86.31 98 THR A C 1
ATOM 779 O O . THR A 1 98 ? 11.335 1.786 9.376 1.00 86.31 98 THR A O 1
ATOM 782 N N . TRP A 1 99 ? 12.829 0.313 10.156 1.00 81.00 99 TRP A N 1
ATOM 783 C CA . TRP A 1 99 ? 12.474 -0.733 9.191 1.00 81.00 99 TRP A CA 1
ATOM 784 C C . TRP A 1 99 ? 11.016 -1.207 9.336 1.00 81.00 99 TRP A C 1
ATOM 786 O O . TRP A 1 99 ? 10.365 -1.551 8.347 1.00 81.00 99 TRP A O 1
ATOM 796 N N . ALA A 1 100 ? 10.477 -1.192 10.560 1.00 79.88 100 ALA A N 1
ATOM 797 C CA . ALA A 1 100 ? 9.081 -1.530 10.815 1.00 79.88 100 ALA A CA 1
ATOM 798 C C . ALA A 1 100 ? 8.129 -0.524 10.147 1.00 79.88 100 ALA A C 1
ATOM 800 O O . ALA A 1 100 ? 7.182 -0.945 9.475 1.00 79.88 100 ALA A O 1
ATOM 801 N N . ASP A 1 101 ? 8.430 0.774 10.247 1.00 81.94 101 ASP A N 1
ATOM 802 C CA . ASP A 1 101 ? 7.655 1.836 9.595 1.00 81.94 101 ASP A CA 1
ATOM 803 C C . ASP A 1 101 ? 7.727 1.714 8.074 1.00 81.94 101 ASP A C 1
ATOM 805 O O . ASP A 1 101 ? 6.699 1.785 7.397 1.00 81.94 101 ASP A O 1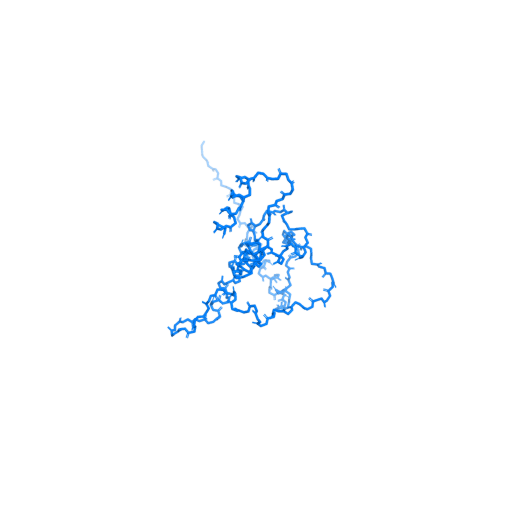
ATOM 809 N N . MET A 1 102 ? 8.919 1.436 7.534 1.00 86.56 102 MET A N 1
ATOM 810 C CA . MET A 1 102 ? 9.119 1.221 6.100 1.00 86.56 102 MET A CA 1
ATOM 811 C C . MET A 1 102 ? 8.240 0.085 5.581 1.00 86.56 102 MET A C 1
ATOM 813 O O . MET A 1 102 ? 7.478 0.242 4.624 1.00 86.56 102 MET A O 1
ATOM 817 N N . LYS A 1 103 ? 8.306 -1.066 6.257 1.00 81.44 103 LYS A N 1
ATOM 818 C CA . LYS A 1 103 ? 7.512 -2.248 5.922 1.00 81.44 103 LYS A CA 1
ATOM 819 C C . LYS A 1 103 ? 6.016 -1.956 6.005 1.00 81.44 103 LYS A C 1
ATOM 821 O O . LYS A 1 103 ? 5.264 -2.368 5.120 1.00 81.44 103 LYS A O 1
ATOM 826 N N . GLN A 1 104 ? 5.574 -1.260 7.051 1.00 79.94 104 GLN A N 1
ATOM 827 C CA . GLN A 1 104 ? 4.171 -0.906 7.230 1.00 79.94 104 GLN A CA 1
ATOM 828 C C . GLN A 1 104 ? 3.680 0.015 6.109 1.00 79.94 104 GLN A C 1
ATOM 830 O O . GLN A 1 104 ? 2.659 -0.287 5.487 1.00 79.94 104 GLN A O 1
ATOM 835 N N . GLN A 1 105 ? 4.411 1.090 5.810 1.00 82.50 105 GLN A N 1
ATOM 836 C CA . GLN A 1 105 ? 4.026 2.036 4.764 1.00 82.50 105 GLN A CA 1
ATOM 837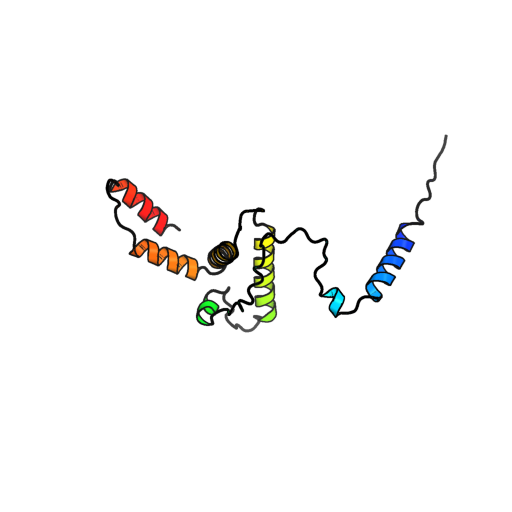 C C . GLN A 1 105 ? 4.053 1.393 3.370 1.00 82.50 105 GLN A C 1
ATOM 839 O O . GLN A 1 105 ? 3.121 1.588 2.588 1.00 82.50 105 GLN A O 1
ATOM 844 N N . PHE A 1 106 ? 5.047 0.550 3.078 1.00 84.06 106 PHE A N 1
ATOM 845 C CA . PHE A 1 106 ? 5.127 -0.187 1.816 1.00 84.06 106 PHE A CA 1
ATOM 846 C C . PHE A 1 106 ? 3.920 -1.115 1.616 1.00 84.06 106 PHE A C 1
ATOM 848 O O . PHE A 1 106 ? 3.268 -1.089 0.568 1.00 84.06 106 PHE A O 1
ATOM 855 N N . LEU A 1 107 ? 3.565 -1.897 2.641 1.00 80.12 107 LEU A N 1
ATOM 856 C CA . LEU A 1 107 ? 2.397 -2.778 2.588 1.00 80.12 107 LEU A CA 1
ATOM 857 C C . LEU A 1 107 ? 1.090 -1.981 2.476 1.00 80.12 107 LEU A C 1
ATOM 859 O O . LEU A 1 107 ? 0.209 -2.361 1.711 1.00 80.12 107 LEU A O 1
ATOM 863 N N . GLN A 1 108 ? 0.950 -0.857 3.179 1.00 78.50 108 GLN A N 1
ATOM 864 C CA . GLN A 1 108 ? -0.232 -0.003 3.026 1.00 78.50 108 GLN A CA 1
ATOM 865 C C . GLN A 1 108 ? -0.350 0.595 1.617 1.00 78.50 108 GLN A C 1
ATOM 867 O O . GLN A 1 108 ? -1.462 0.724 1.095 1.00 78.50 108 GLN A O 1
ATOM 872 N N . ARG A 1 109 ? 0.781 0.955 1.001 1.00 81.44 109 ARG A N 1
ATOM 873 C CA . ARG A 1 109 ? 0.820 1.625 -0.301 1.00 81.44 109 ARG A CA 1
ATOM 874 C C . ARG A 1 109 ? 0.575 0.676 -1.469 1.00 81.44 109 ARG A C 1
ATOM 876 O O . ARG A 1 109 ? -0.184 1.029 -2.371 1.00 81.44 109 ARG A O 1
ATOM 883 N N . PHE A 1 110 ? 1.216 -0.489 -1.462 1.00 80.19 110 PHE A N 1
ATOM 884 C CA . PHE A 1 110 ? 1.226 -1.404 -2.607 1.00 80.19 110 PHE A CA 1
ATOM 885 C C . PHE A 1 110 ? 0.312 -2.619 -2.433 1.00 80.19 110 PHE A C 1
ATOM 887 O O . PHE A 1 110 ? -0.099 -3.208 -3.427 1.00 80.19 110 PHE A O 1
ATOM 894 N N . PHE A 1 111 ? -0.049 -2.971 -1.195 1.00 74.69 111 PHE A N 1
ATOM 895 C CA . PHE A 1 111 ? -0.739 -4.218 -0.871 1.00 74.69 111 PHE A CA 1
ATOM 896 C C . PHE A 1 111 ? -2.120 -3.902 -0.291 1.00 74.69 111 PHE A C 1
ATOM 898 O O . PHE A 1 111 ? -2.351 -3.982 0.920 1.00 74.69 111 PHE A O 1
ATOM 905 N N . LEU A 1 112 ? -3.071 -3.560 -1.171 1.00 68.88 112 LEU A N 1
ATOM 906 C CA . LEU A 1 112 ? -4.421 -3.128 -0.781 1.00 68.88 112 LEU A CA 1
ATOM 907 C C . LEU A 1 112 ? -5.126 -4.104 0.161 1.00 68.88 112 LEU A C 1
ATOM 909 O O . LEU A 1 112 ? -5.877 -3.647 1.011 1.00 68.88 112 LEU A O 1
ATOM 913 N N . ALA A 1 113 ? -4.902 -5.419 0.070 1.00 63.69 113 ALA A N 1
ATOM 914 C CA . ALA A 1 113 ? -5.562 -6.347 0.988 1.00 63.69 113 ALA A CA 1
ATOM 915 C C . ALA A 1 113 ? -4.916 -6.425 2.381 1.00 63.69 113 ALA A C 1
ATOM 917 O O . ALA A 1 113 ? -5.603 -6.829 3.315 1.00 63.69 113 ALA A O 1
ATOM 918 N N . SER A 1 114 ? -3.681 -5.946 2.579 1.00 68.56 114 SER A N 1
ATOM 919 C CA . SER A 1 114 ? -3.181 -5.636 3.928 1.00 68.56 114 SER A CA 1
ATOM 920 C C . SER A 1 114 ? -3.992 -4.483 4.526 1.00 68.56 114 SER A C 1
ATOM 922 O O . SER A 1 114 ? -4.556 -4.618 5.615 1.00 68.56 114 SER A O 1
ATOM 924 N N . ARG A 1 115 ? -4.185 -3.405 3.747 1.00 71.50 115 ARG A N 1
ATOM 925 C CA . ARG A 1 115 ? -5.045 -2.270 4.122 1.00 71.50 115 ARG A CA 1
ATOM 926 C C . ARG A 1 115 ? -6.492 -2.708 4.356 1.00 71.50 115 ARG A C 1
ATOM 928 O O . ARG A 1 115 ? -7.055 -2.405 5.396 1.00 71.50 115 ARG A O 1
ATOM 935 N N . ALA A 1 116 ? -7.062 -3.516 3.466 1.00 75.88 116 ALA A N 1
ATOM 936 C CA . ALA A 1 116 ? -8.424 -4.028 3.585 1.00 75.88 116 ALA A CA 1
ATOM 937 C C . ALA A 1 116 ? -8.579 -5.024 4.741 1.00 75.88 116 ALA A C 1
ATOM 939 O O . ALA A 1 116 ? -9.651 -5.129 5.322 1.00 75.88 116 ALA A O 1
ATOM 940 N N . THR A 1 117 ? -7.549 -5.796 5.091 1.00 76.94 117 THR A N 1
ATOM 941 C CA . THR A 1 117 ? -7.590 -6.687 6.264 1.00 76.94 117 THR A CA 1
ATOM 942 C C . THR A 1 117 ? -7.514 -5.887 7.558 1.00 76.94 117 THR A C 1
ATOM 944 O O . THR A 1 117 ? -8.259 -6.184 8.488 1.00 76.94 117 THR A O 1
ATOM 947 N N . HIS A 1 118 ? -6.681 -4.847 7.599 1.00 79.62 118 HIS A N 1
ATOM 948 C CA . HIS A 1 118 ? -6.631 -3.915 8.719 1.00 79.62 118 HIS A CA 1
ATOM 949 C C . HIS A 1 118 ? -7.958 -3.161 8.887 1.00 79.62 118 HIS A C 1
ATOM 951 O O . HIS A 1 118 ? -8.557 -3.250 9.951 1.00 79.62 118 HIS A O 1
ATOM 957 N N . LEU A 1 119 ? -8.485 -2.547 7.821 1.00 83.19 119 LEU A N 1
ATOM 958 C CA . LEU A 1 119 ? -9.789 -1.873 7.826 1.00 83.19 119 LEU A CA 1
ATOM 959 C C . LEU A 1 119 ? -10.920 -2.819 8.239 1.00 83.19 119 LEU A C 1
ATOM 961 O O . LEU A 1 119 ? -11.724 -2.473 9.096 1.00 83.19 119 LEU A O 1
ATOM 965 N N . ARG A 1 120 ? -10.952 -4.054 7.715 1.00 84.94 120 ARG A N 1
ATOM 966 C CA . ARG A 1 120 ? -11.917 -5.072 8.166 1.00 84.94 120 ARG A CA 1
ATOM 967 C C . ARG A 1 120 ? -11.795 -5.337 9.664 1.00 84.94 120 ARG A C 1
ATOM 969 O O . ARG A 1 120 ? -12.814 -5.409 10.341 1.00 84.94 120 ARG A O 1
ATOM 976 N N . LYS A 1 121 ? -10.576 -5.482 10.188 1.00 88.31 121 LYS A N 1
ATOM 977 C CA . LYS A 1 121 ? -10.343 -5.707 11.619 1.00 88.31 121 LYS A CA 1
ATOM 978 C C . LYS A 1 121 ? -10.817 -4.522 12.466 1.00 88.31 121 LYS A C 1
ATOM 980 O O . LYS A 1 121 ? -11.468 -4.758 13.478 1.00 88.31 121 LYS A O 1
ATOM 985 N N . GLU A 1 122 ? -10.547 -3.291 12.037 1.00 89.81 122 GLU A N 1
ATOM 986 C CA . GLU A 1 122 ? -11.013 -2.073 12.711 1.00 89.81 122 GLU A CA 1
ATOM 987 C C . GLU A 1 122 ? -12.544 -1.972 12.689 1.00 89.81 122 GLU A C 1
ATOM 989 O O . GLU A 1 122 ? -13.157 -1.759 13.731 1.00 89.81 122 GLU A O 1
ATOM 994 N N . ILE A 1 123 ? -13.185 -2.238 11.544 1.00 88.75 123 ILE A N 1
ATOM 995 C CA . ILE A 1 123 ? -14.652 -2.252 11.411 1.00 88.75 123 ILE A CA 1
ATOM 996 C C . ILE A 1 123 ? -15.284 -3.315 12.323 1.00 88.75 123 ILE A C 1
ATOM 998 O O . ILE A 1 123 ? -16.267 -3.029 13.000 1.00 88.75 123 ILE A O 1
ATOM 1002 N N . TYR A 1 124 ? -14.730 -4.532 12.387 1.00 88.50 124 TYR A N 1
ATOM 1003 C CA . TYR A 1 124 ? -15.233 -5.576 13.294 1.00 88.50 124 TYR A CA 1
ATOM 1004 C C . TYR A 1 124 ? -14.939 -5.286 14.774 1.00 88.50 124 TYR A C 1
ATOM 1006 O O . TYR A 1 124 ? -15.638 -5.793 15.653 1.00 88.50 124 TYR A O 1
ATOM 1014 N N . GLY A 1 125 ? -13.880 -4.526 15.057 1.00 90.38 125 GLY A N 1
ATOM 1015 C CA . GLY A 1 125 ? -13.404 -4.227 16.406 1.00 90.38 125 GLY A CA 1
ATOM 1016 C C . GLY A 1 125 ? -13.963 -2.942 17.012 1.00 90.38 125 GLY A C 1
ATOM 1017 O O . GLY A 1 125 ? -13.818 -2.748 18.221 1.00 90.38 125 GLY A O 1
ATOM 1018 N N . ILE A 1 126 ? -14.592 -2.077 16.210 1.00 92.81 126 ILE A N 1
ATOM 1019 C CA . ILE A 1 126 ? -15.055 -0.762 16.652 1.00 92.81 126 ILE A CA 1
ATOM 1020 C C . ILE A 1 126 ? -16.124 -0.891 17.747 1.00 92.81 126 ILE A C 1
ATOM 1022 O O . ILE A 1 126 ? -17.105 -1.626 17.632 1.00 92.81 126 ILE A O 1
ATOM 1026 N N . ARG A 1 127 ? -15.935 -0.154 18.841 1.00 93.25 127 ARG A N 1
ATOM 1027 C CA . ARG A 1 127 ? -16.856 -0.095 19.983 1.00 93.25 127 ARG A CA 1
ATOM 1028 C C . ARG A 1 127 ? -16.985 1.349 20.440 1.00 93.25 127 ARG A C 1
ATOM 1030 O O . ARG A 1 127 ? -16.021 2.103 20.331 1.00 93.25 127 ARG A O 1
ATOM 1037 N N . GLN A 1 128 ? -18.160 1.701 20.952 1.00 93.94 128 GLN A N 1
ATOM 1038 C CA . GLN A 1 128 ? -18.384 3.004 21.569 1.00 93.94 128 GLN A CA 1
ATOM 1039 C C . GLN A 1 128 ? -17.466 3.152 22.786 1.00 93.94 128 GLN A C 1
ATOM 1041 O O . GLN A 1 128 ? -17.433 2.271 23.653 1.00 93.94 128 GLN A O 1
ATOM 1046 N N . LEU A 1 129 ? -16.691 4.234 22.824 1.00 92.31 129 LEU A N 1
ATOM 1047 C CA . LEU A 1 129 ? -15.800 4.534 23.939 1.00 92.31 129 LEU A CA 1
ATOM 1048 C C . LEU A 1 129 ? -16.581 5.083 25.140 1.00 92.31 129 LEU A C 1
ATOM 1050 O O . LEU A 1 129 ? -17.699 5.586 25.027 1.00 92.31 129 LEU A O 1
ATOM 1054 N N . ASN A 1 130 ? -15.980 4.996 26.325 1.00 90.06 130 ASN A N 1
ATOM 1055 C CA . ASN A 1 130 ? -16.620 5.469 27.545 1.00 90.06 130 ASN A CA 1
ATOM 1056 C C . ASN A 1 130 ? -16.655 7.008 27.553 1.00 90.06 130 ASN A C 1
ATOM 1058 O O . ASN A 1 130 ? -15.604 7.644 27.515 1.00 90.06 130 ASN A O 1
ATOM 1062 N N . GLY A 1 131 ? -17.854 7.595 27.579 1.00 92.06 131 GLY A N 1
ATOM 1063 C CA . GLY A 1 131 ? -18.054 9.044 27.449 1.00 92.06 131 GLY A CA 1
ATOM 1064 C C . GLY A 1 131 ? -18.147 9.563 26.007 1.00 92.06 131 GLY A C 1
ATOM 1065 O O . GLY A 1 131 ? -18.372 10.754 25.827 1.00 92.06 131 GLY A O 1
ATOM 1066 N N . GLU A 1 132 ? -18.023 8.696 24.996 1.00 94.69 132 GLU A N 1
ATOM 1067 C CA . GLU A 1 132 ? -18.238 9.056 23.589 1.00 94.69 132 GLU A CA 1
ATOM 1068 C C . GLU A 1 132 ? -19.736 9.113 23.283 1.00 94.69 132 GLU A C 1
ATOM 1070 O O . GLU A 1 132 ? -20.489 8.168 23.560 1.00 94.69 132 GLU A O 1
ATOM 1075 N N . SER A 1 133 ? -20.186 10.225 22.704 1.00 94.75 133 SER A N 1
ATOM 1076 C CA . SER A 1 133 ? -21.570 10.343 22.260 1.00 94.75 133 SER A CA 1
ATOM 1077 C C . SER A 1 133 ? -21.839 9.410 21.075 1.00 94.75 133 SER A C 1
ATOM 1079 O O . SER A 1 133 ? -20.955 9.076 20.287 1.00 94.75 133 SER A O 1
ATOM 1081 N N . LEU A 1 134 ? -23.099 9.006 20.902 1.00 92.12 134 LEU A N 1
ATOM 1082 C CA . LEU A 1 134 ? -23.501 8.175 19.760 1.00 92.12 134 LEU A CA 1
ATOM 1083 C C . LEU A 1 134 ? -23.181 8.836 18.412 1.00 92.12 134 LEU A C 1
ATOM 1085 O O . LEU A 1 134 ? -22.896 8.139 17.443 1.00 92.12 134 LEU A O 1
ATOM 1089 N N . TYR A 1 135 ? -23.226 10.170 18.358 1.00 91.81 135 TYR A N 1
ATOM 1090 C CA . TYR A 1 135 ? -22.899 10.930 17.158 1.00 91.81 135 TYR A CA 1
ATOM 1091 C C . TYR A 1 135 ? -21.411 10.817 16.811 1.00 91.81 135 TYR A C 1
ATOM 1093 O O . TYR A 1 135 ? -21.077 10.476 15.683 1.00 91.81 135 TYR A O 1
ATOM 1101 N N . GLU A 1 136 ? -20.520 11.017 17.784 1.00 91.19 136 GLU A N 1
ATOM 1102 C CA . GLU A 1 136 ? -19.068 10.891 17.584 1.00 91.19 136 GLU A CA 1
ATOM 1103 C C . GLU A 1 136 ? -18.667 9.465 17.182 1.00 91.19 136 GLU A C 1
ATOM 1105 O O . GLU A 1 136 ? -17.888 9.278 16.246 1.00 91.19 136 GLU A O 1
ATOM 1110 N N . TYR A 1 137 ? -19.267 8.453 17.819 1.00 94.69 137 TYR A N 1
ATOM 1111 C CA . TYR A 1 137 ? -19.087 7.055 17.424 1.00 94.69 137 TYR A CA 1
ATOM 1112 C C . TYR A 1 137 ? -19.525 6.807 15.970 1.00 94.69 137 TYR A C 1
ATOM 1114 O O . TYR A 1 137 ? -18.820 6.149 15.201 1.00 94.69 137 TYR A O 1
ATOM 1122 N N . TRP A 1 138 ? -20.688 7.339 15.581 1.00 88.75 138 TRP A N 1
ATOM 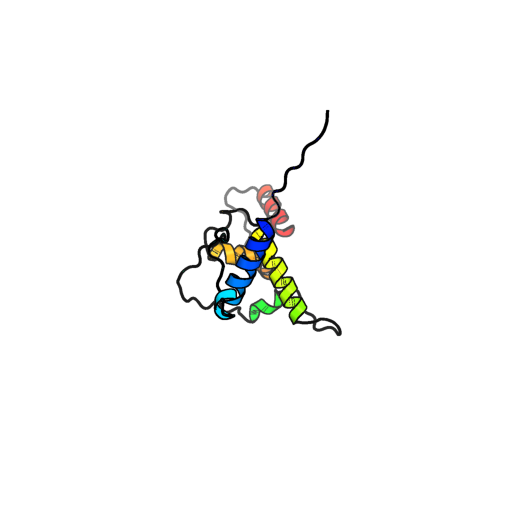1123 C CA . TRP A 1 138 ? -21.229 7.179 14.233 1.00 88.75 138 TRP A CA 1
ATOM 1124 C C . TRP A 1 138 ? -20.377 7.878 13.167 1.00 88.75 138 TRP A C 1
ATOM 1126 O O . TRP A 1 138 ? -20.161 7.306 12.097 1.00 88.75 138 TRP A O 1
ATOM 1136 N N . GLU A 1 139 ? -19.848 9.070 13.452 1.00 92.31 139 GLU A N 1
ATOM 1137 C CA . GLU A 1 139 ? -18.916 9.755 12.549 1.00 92.31 139 GLU A CA 1
ATOM 1138 C C . GLU A 1 139 ? -17.657 8.914 12.306 1.00 92.31 139 GLU A C 1
ATOM 1140 O O . GLU A 1 139 ? -17.332 8.630 11.152 1.00 92.31 139 GLU A O 1
ATOM 1145 N N . ARG A 1 140 ? -17.024 8.396 13.366 1.00 94.31 140 ARG A N 1
ATOM 1146 C CA . ARG A 1 140 ? -15.855 7.508 13.233 1.00 94.31 140 ARG A 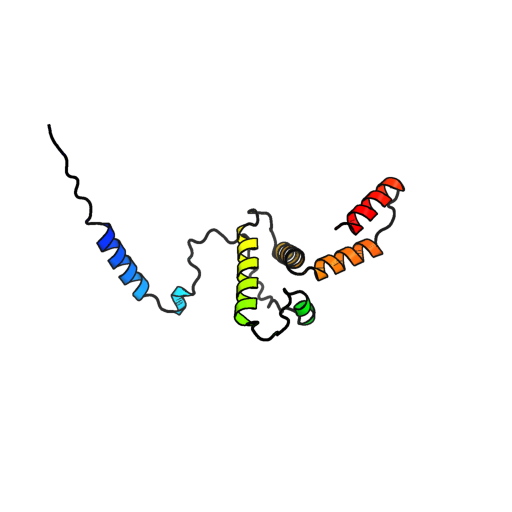CA 1
ATOM 1147 C C . ARG A 1 140 ? -16.150 6.244 12.439 1.00 94.31 140 ARG A C 1
ATOM 1149 O O . ARG A 1 140 ? -15.323 5.792 11.650 1.00 94.31 140 ARG A O 1
ATOM 1156 N N . PHE A 1 141 ? -17.316 5.641 12.663 1.00 91.12 141 PHE A N 1
ATOM 1157 C CA . PHE A 1 141 ? -17.726 4.462 11.910 1.00 91.12 141 PHE A CA 1
ATOM 1158 C C . PHE A 1 141 ? -17.832 4.772 10.411 1.00 91.12 141 PHE A C 1
ATOM 1160 O O . PHE A 1 141 ? -17.319 4.011 9.591 1.00 91.12 141 PHE A O 1
ATOM 1167 N N . LYS A 1 142 ? -18.443 5.903 10.038 1.00 90.69 142 LYS A N 1
ATOM 1168 C CA . LYS A 1 142 ? -18.537 6.322 8.631 1.00 90.69 142 LYS A CA 1
ATOM 1169 C C . LYS A 1 142 ? -17.169 6.601 8.015 1.00 90.69 142 LYS A C 1
ATOM 1171 O O . LYS A 1 142 ? -16.944 6.198 6.877 1.00 90.69 142 LYS A O 1
ATOM 1176 N N . GLU A 1 143 ? -16.266 7.249 8.749 1.00 90.94 143 GLU A N 1
ATOM 1177 C CA . GLU A 1 143 ? -14.892 7.483 8.285 1.00 90.94 143 GLU A CA 1
ATOM 1178 C C . GLU A 1 143 ? -14.158 6.162 8.008 1.00 90.94 143 GLU A C 1
ATOM 1180 O O . GLU A 1 143 ? -13.540 6.005 6.954 1.00 90.94 143 GLU A O 1
ATOM 1185 N N . LEU A 1 144 ? -14.304 5.172 8.894 1.00 87.62 144 LEU A N 1
ATOM 1186 C CA . LEU A 1 144 ? -13.729 3.833 8.715 1.00 87.62 144 LEU A CA 1
ATOM 1187 C C . LEU A 1 144 ? -14.295 3.094 7.495 1.00 87.62 144 LEU A C 1
ATOM 1189 O O . LEU A 1 144 ? -13.561 2.375 6.820 1.00 87.62 144 LEU A O 1
ATOM 1193 N N . VAL A 1 145 ? -15.583 3.273 7.196 1.00 82.75 145 VAL A N 1
ATOM 1194 C CA . VAL A 1 145 ? -16.237 2.675 6.017 1.00 82.75 145 VAL A CA 1
ATOM 1195 C C . VAL A 1 145 ? -15.830 3.374 4.712 1.00 82.75 145 VAL A C 1
ATOM 1197 O O . VAL A 1 145 ? -15.854 2.745 3.656 1.00 82.75 145 VAL A O 1
ATOM 1200 N N . ALA A 1 146 ? -15.443 4.649 4.768 1.00 80.88 146 ALA A N 1
ATOM 1201 C CA . ALA A 1 146 ? -15.053 5.445 3.603 1.00 80.88 146 ALA A CA 1
ATOM 1202 C C . ALA A 1 146 ? -13.552 5.355 3.231 1.00 80.88 146 ALA A C 1
ATOM 1204 O O . ALA A 1 146 ? -13.139 5.995 2.261 1.00 80.88 146 ALA A O 1
ATOM 1205 N N . SER A 1 147 ? -12.749 4.594 3.991 1.00 67.75 147 SER A N 1
ATOM 1206 C CA . SER A 1 147 ? -11.271 4.511 3.908 1.00 67.75 147 SER A CA 1
ATOM 1207 C C . SER A 1 147 ? -10.713 3.447 2.940 1.00 67.75 147 SER A C 1
ATOM 1209 O O . SER A 1 147 ? -11.365 2.399 2.746 1.00 67.75 147 SER A O 1
#

Radius of gyration: 26.23 Å; chains: 1; bounding box: 64×66×60 Å

Sequence (147 aa):
MPCSSRTGEGSIFEEIETEMATNNRRTIKELNAPNSDQQPLCITYSDANDDFELKSGLIHLLPSFHGLVGEDPHKHLKEFHDKAKDWLYYLLSGSIETWADMKQQFLQRFFLASRATHLRKEIYGIRQLNGESLYEYWERFKELVAS

Foldseek 3Di:
DDDDDDDDPPPPVVVVVVVVVVVVVDDPVRVPPDDPPDDDQLADDDPPPPPDDPPPVQPVQADDDPVDVPDDPVVSVVVSVVVLVVVSVPDDRPCAHHPVSVVVVSCVVGRVVVVVVVLVCCLVPQDADDVRDPVNSVVVNVVSVVD

Secondary structure (DSSP, 8-state):
---------SHHHHHHHHHHHHHTTS-HHHHTSPPTTS---SS---S--------GGGGGGSSP----TT--HHHHHHHHHHHHHHHHHHSPTTS--SHHHHHHHHHHHH-HHHHHHHHHHHHHH--PPTT--HHHHHHHHHHHHT-

InterPro domains:
  IPR005162 Retrotransposon-derived protein PEG10, N-terminal capsid-like domain [PF03732] (80-146)

Organism: NCBI:txid2727405